Protein 4AIV (pdb70)

Sequence (113 aa):
DIQVWTTACAYDHLIPGRGVGVLLDDGSQVALFRLDDGSVHAVGNVDPFSGAAVMSRGIVGDRGGRAMVQSPILKQAFALDDGSCLDDPRVSVPVYPARVTPEGRIQVARVAV

Radius of gyration: 13.14 Å; Cα contacts (8 Å, |Δi|>4): 269; chains: 1; bounding box: 30×34×29 Å

CATH classification: 2.102.10.10

Solvent-accessible surface area: 6022 Å² total; per-residue (Å²): 154,96,94,38,66,25,81,31,37,39,51,116,142,13,117,56,32,69,23,62,42,20,125,4,84,81,39,29,83,0,0,0,0,48,21,138,122,25,34,12,45,0,0,4,14,59,3,53,82,71,51,39,56,34,0,14,188,5,129,38,25,102,95,88,71,86,28,14,0,56,2,49,148,82,76,38,0,0,0,1,86,71,0,31,3,44,70,22,125,211,33,64,4,75,68,36,44,31,104,58,29,137,151,23,51,0,25,0,0,56,78,21,175

Structure (mmCIF, N/CA/C/O backbone):
data_4AIV
#
_entry.id   4AIV
#
_cell.length_a   35.104
_cell.length_b   35.104
_cell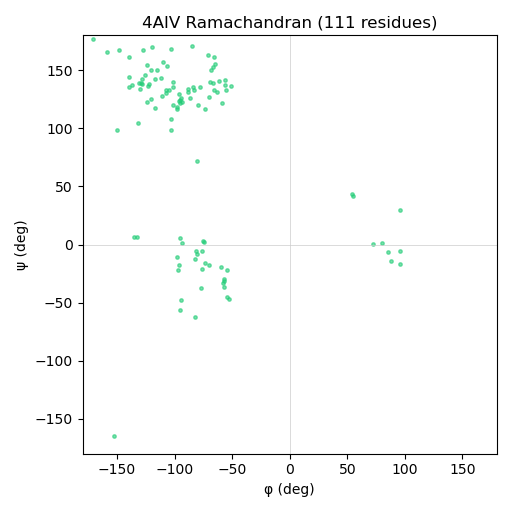.length_c   180.392
_cell.angle_alpha   90.00
_cell.angle_beta   90.00
_cell.angle_gamma   90.00
#
_symmetry.space_group_name_H-M   'P 41 21 2'
#
loop_
_entity.id
_entity.type
_entity.pdbx_description
1 polymer 'PROBABLE NITRITE REDUCTASE [NAD(P)H] SMALL SUBUNIT NIRD'
2 non-polymer GLYCEROL
3 water water
#
loop_
_atom_site.group_PDB
_atom_site.id
_atom_site.type_symbol
_atom_site.label_atom_id
_atom_site.label_alt_id
_atom_site.label_comp_id
_atom_site.label_asym_id
_atom_site.label_entity_id
_atom_site.label_seq_id
_atom_site.pdbx_PDB_ins_code
_atom_site.Cartn_x
_atom_site.Cartn_y
_atom_site.Cartn_z
_atom_site.occupancy
_atom_site.B_iso_or_equiv
_atom_site.auth_seq_id
_atom_site.auth_comp_id
_atom_site.auth_asym_id
_atom_site.auth_atom_id
_atom_site.pdbx_PDB_model_num
ATOM 1 N N . ASP A 1 6 ? 1.661 5.565 31.969 1.00 20.69 6 ASP A N 1
ATOM 2 C CA . ASP A 1 6 ? 3.082 5.889 31.811 1.00 34.05 6 ASP A CA 1
ATOM 3 C C . ASP A 1 6 ? 3.960 4.675 32.106 1.00 31.66 6 ASP A C 1
ATOM 4 O O . ASP A 1 6 ? 3.676 3.908 33.028 1.00 30.53 6 ASP A O 1
ATOM 9 N N . ILE A 1 7 ? 5.027 4.503 31.331 1.00 22.90 7 ILE A N 1
ATOM 10 C CA . ILE A 1 7 ? 6.109 3.609 31.735 1.00 21.31 7 ILE A CA 1
ATOM 11 C C . ILE A 1 7 ? 7.452 4.329 31.654 1.00 17.46 7 ILE A C 1
ATOM 12 O O . ILE A 1 7 ? 7.687 5.130 30.752 1.00 22.17 7 ILE A O 1
ATOM 17 N N . GLN A 1 8 ? 8.334 4.061 32.601 1.00 19.29 8 GLN A N 1
ATOM 18 C CA . GLN A 1 8 ? 9.657 4.661 32.534 1.00 16.63 8 GLN A CA 1
ATOM 19 C C . GLN A 1 8 ? 10.637 3.721 31.841 1.00 17.58 8 GLN A C 1
ATOM 20 O O . GLN A 1 8 ? 10.816 2.572 32.253 1.00 16.96 8 GLN A O 1
ATOM 26 N N . VAL A 1 9 ? 11.253 4.206 30.770 1.00 14.88 9 VAL A N 1
ATOM 27 C CA . VAL A 1 9 ? 12.245 3.413 30.061 1.00 14.56 9 VAL A CA 1
ATOM 28 C C . VAL A 1 9 ? 13.624 3.924 30.423 1.00 12.57 9 VAL A C 1
ATOM 29 O O . VAL A 1 9 ? 14.021 5.018 30.000 1.00 10.29 9 VAL A O 1
ATOM 33 N N . TRP A 1 10 ? 14.342 3.134 31.222 1.00 10.27 10 TRP A N 1
ATOM 34 C CA . TRP A 1 10 ? 15.603 3.576 31.812 1.00 11.50 10 TRP A CA 1
ATOM 35 C C . TRP A 1 10 ? 16.795 3.296 30.913 1.00 13.42 10 TRP A C 1
ATOM 36 O O . TRP A 1 10 ? 16.936 2.203 30.357 1.00 11.24 10 TRP A O 1
ATOM 47 N N . THR A 1 11 ? 17.645 4.309 30.781 1.00 9.40 11 THR A N 1
ATOM 48 C CA . THR A 1 11 ? 18.949 4.167 30.162 1.00 11.81 11 THR A CA 1
ATOM 49 C C . THR A 1 11 ? 20.002 4.338 31.248 1.00 11.37 11 THR A C 1
ATOM 50 O O . THR A 1 11 ? 19.988 5.323 31.990 1.00 10.93 11 THR A O 1
ATOM 54 N N . THR A 1 12 ? 20.917 3.380 31.347 1.00 12.00 12 THR A N 1
ATOM 55 C CA . THR A 1 12 ? 22.003 3.471 32.317 1.00 15.10 12 THR A CA 1
ATOM 56 C C . THR A 1 12 ? 23.086 4.399 31.783 1.00 16.76 12 THR A C 1
ATOM 57 O O . THR A 1 12 ? 23.646 4.150 30.715 1.00 14.34 12 THR A O 1
ATOM 61 N N . ALA A 1 13 ? 23.359 5.482 32.512 1.00 11.50 13 ALA A N 1
ATOM 62 C CA . ALA A 1 13 ? 24.355 6.462 32.083 1.00 12.15 13 ALA A CA 1
ATOM 63 C C . ALA A 1 13 ? 25.774 6.030 32.441 1.00 18.20 13 ALA A C 1
ATOM 64 O O . ALA A 1 13 ? 26.621 5.840 31.565 1.00 18.35 13 ALA A O 1
ATOM 66 N N . CYS A 1 14 ? 26.039 5.888 33.736 1.00 13.87 14 CYS A N 1
ATOM 67 C CA . CYS A 1 14 ? 27.395 5.599 34.197 1.00 13.25 14 CYS A CA 1
ATOM 68 C C . CYS A 1 14 ? 27.405 5.264 35.667 1.00 14.31 14 CYS A C 1
ATOM 69 O O . CYS A 1 14 ? 26.365 5.327 36.326 1.00 10.70 14 CYS A O 1
ATOM 72 N N . ALA A 1 15 ? 28.591 4.919 36.171 1.00 14.89 15 ALA A N 1
ATOM 73 C CA . ALA A 1 15 ? 28.802 4.754 37.605 1.00 15.42 15 ALA A CA 1
ATOM 74 C C . ALA A 1 15 ? 28.721 6.123 38.272 1.00 11.14 15 ALA A C 1
ATOM 75 O O . ALA A 1 15 ? 29.208 7.120 37.730 1.00 12.42 15 ALA A O 1
ATOM 77 N N . TYR A 1 16 ? 28.087 6.165 39.442 1.00 12.78 16 TYR A N 1
ATOM 78 C CA . TYR A 1 16 ? 27.920 7.405 40.188 1.00 11.59 16 TYR A CA 1
ATOM 79 C C . TYR A 1 16 ? 29.248 8.102 40.438 1.00 14.05 16 TYR A C 1
ATOM 80 O O . TYR A 1 16 ? 29.368 9.317 40.250 1.00 10.45 16 TYR A O 1
ATOM 89 N N . ASP A 1 17 ? 30.248 7.330 40.854 1.00 12.79 17 ASP A N 1
ATOM 90 C CA . ASP A 1 17 ? 31.551 7.899 41.195 1.00 14.00 17 ASP A CA 1
ATOM 91 C C . ASP A 1 17 ? 32.392 8.304 39.975 1.00 16.56 17 ASP A C 1
ATOM 92 O O . ASP A 1 17 ? 33.539 8.732 40.118 1.00 20.83 17 ASP A O 1
ATOM 97 N N . HIS A 1 18 ? 31.832 8.160 38.778 1.00 12.62 18 HIS A N 1
ATOM 98 C CA . HIS A 1 18 ? 32.540 8.582 37.568 1.00 16.76 18 HIS A CA 1
ATOM 99 C C . HIS A 1 18 ? 32.082 9.967 37.108 1.00 16.54 18 HIS A C 1
ATOM 100 O O . HIS A 1 18 ? 32.704 10.585 36.250 1.00 17.51 18 HIS A O 1
ATOM 107 N N . LEU A 1 19 ? 30.999 10.458 37.704 1.00 16.94 19 LEU A N 1
ATOM 108 C CA . LEU A 1 19 ? 30.485 11.792 37.393 1.00 15.68 19 LEU A CA 1
ATOM 109 C C . LEU A 1 19 ? 30.962 12.805 38.430 1.00 17.87 19 LEU A C 1
ATOM 110 O O . LEU A 1 19 ? 30.651 12.677 39.618 1.00 18.40 19 LEU A O 1
ATOM 115 N N . ILE A 1 20 ? 31.715 13.805 37.980 1.00 14.79 20 ILE A N 1
ATOM 116 C CA . ILE A 1 20 ? 32.220 14.866 38.851 1.00 14.27 20 ILE A CA 1
ATOM 117 C C . ILE A 1 20 ? 31.140 15.917 39.014 1.00 15.84 20 ILE A C 1
ATOM 118 O O . ILE A 1 20 ? 30.544 16.331 38.017 1.00 11.41 20 ILE A O 1
ATOM 123 N N . PRO A 1 21 ? 30.880 16.356 40.265 1.00 14.02 21 PRO A N 1
ATOM 124 C CA . PRO A 1 21 ? 29.826 17.346 40.522 1.00 12.22 21 PRO A CA 1
ATOM 125 C C . PRO A 1 21 ? 30.019 18.615 39.695 1.00 12.52 21 PRO A C 1
ATOM 126 O O . PRO A 1 21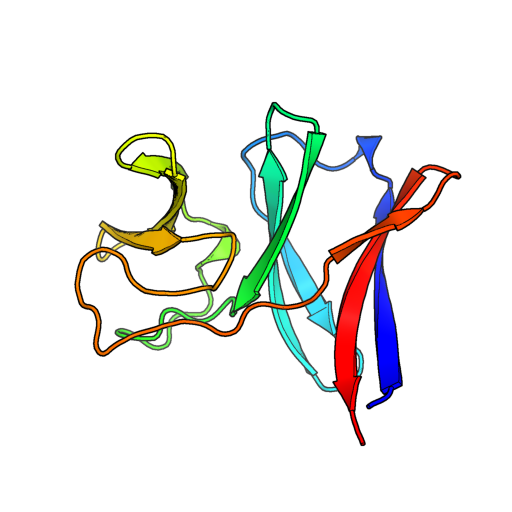 ? 31.126 19.140 39.627 1.00 11.77 21 PRO A O 1
ATOM 130 N N . GLY A 1 22 ? 28.955 19.088 39.059 1.00 11.17 22 GLY A N 1
ATOM 131 C CA . GLY A 1 22 ? 29.021 20.312 38.283 1.00 12.54 22 GLY A CA 1
ATOM 132 C C . GLY A 1 22 ? 29.440 20.131 36.832 1.00 13.12 22 GLY A C 1
ATOM 133 O O . GLY A 1 22 ? 29.289 21.052 36.032 1.00 15.00 22 GLY A O 1
ATOM 134 N N . ARG A 1 23 ? 29.981 18.964 36.486 1.00 13.14 23 ARG A N 1
ATOM 135 C CA . ARG A 1 23 ? 30.477 18.744 35.125 1.00 15.58 23 ARG A CA 1
ATOM 136 C C . ARG A 1 23 ? 29.497 17.902 34.322 1.00 12.99 23 ARG A C 1
ATOM 137 O O . ARG A 1 23 ? 29.490 16.665 34.417 1.00 11.31 23 ARG A O 1
ATOM 140 N N . GLY A 1 24 ? 28.682 18.581 33.523 1.00 10.79 24 GLY A N 1
ATOM 141 C CA . GLY A 1 24 ? 27.631 17.916 32.781 1.00 11.54 24 GLY A CA 1
ATOM 142 C C . GLY A 1 24 ? 28.186 16.957 31.747 1.00 12.31 24 GLY A C 1
ATOM 143 O O . GLY A 1 24 ? 29.321 17.106 31.289 1.00 10.29 24 GLY A O 1
ATOM 144 N N . VAL A 1 25 ? 27.379 15.966 31.388 1.00 9.74 25 VAL A N 1
ATOM 145 C CA . VAL A 1 25 ? 27.744 15.002 30.359 1.00 11.99 25 VAL A CA 1
ATOM 146 C C . VAL A 1 25 ? 26.517 14.705 29.495 1.00 12.31 25 VAL A C 1
ATOM 147 O O . VAL A 1 25 ? 25.386 14.678 29.996 1.00 9.32 25 VAL A O 1
ATOM 151 N N . GLY A 1 26 ? 26.732 14.507 28.195 1.00 8.86 26 GLY A N 1
ATOM 152 C CA . GLY A 1 26 ? 25.643 14.192 27.286 1.00 11.87 26 GLY A CA 1
ATOM 153 C C . GLY A 1 26 ? 25.339 12.703 27.309 1.00 14.08 26 GLY A C 1
ATOM 154 O O . GLY A 1 26 ? 26.253 11.879 27.280 1.00 18.00 26 GLY A O 1
ATOM 155 N N . VAL A 1 27 ? 24.058 12.352 27.368 1.00 11.85 27 VAL A N 1
ATOM 156 C CA . VAL A 1 27 ? 23.648 10.953 27.418 1.00 11.85 27 VAL A CA 1
ATOM 157 C C . VAL A 1 27 ? 22.607 10.701 26.326 1.00 12.25 27 VAL A C 1
ATOM 158 O O . VAL A 1 27 ? 21.712 11.518 26.110 1.00 11.10 27 VAL A O 1
ATOM 162 N N . LEU A 1 28 ? 22.725 9.566 25.647 1.00 11.96 28 LEU A N 1
ATOM 163 C CA . LEU A 1 28 ? 21.792 9.194 24.589 1.00 12.05 28 LEU A CA 1
ATOM 164 C C . LEU A 1 28 ? 20.791 8.166 25.118 1.00 11.27 28 LEU A C 1
ATOM 165 O O . LEU A 1 28 ? 21.179 7.082 25.551 1.00 13.41 28 LEU A O 1
ATOM 170 N N . LEU A 1 29 ? 19.502 8.489 25.083 1.00 10.67 29 LEU A N 1
ATOM 171 C CA . LEU A 1 29 ? 18.499 7.551 25.579 1.00 11.47 29 LEU A CA 1
ATOM 172 C C . LEU A 1 29 ? 18.116 6.543 24.495 1.00 14.62 29 LEU A C 1
ATOM 173 O O . LEU A 1 29 ? 18.502 6.685 23.331 1.00 10.91 29 LEU A O 1
ATOM 178 N N . ASP A 1 30 ? 17.353 5.530 24.889 1.00 13.27 30 ASP A N 1
ATOM 179 C CA . ASP A 1 30 ? 17.029 4.410 24.009 1.00 16.01 30 ASP A CA 1
ATOM 180 C C . ASP A 1 30 ? 16.336 4.846 22.710 1.00 17.64 30 ASP A C 1
ATOM 181 O O . ASP A 1 30 ? 16.523 4.220 21.662 1.00 14.39 30 ASP A O 1
ATOM 186 N N . ASP A 1 31 ? 15.559 5.929 22.767 1.00 12.66 31 ASP A N 1
ATOM 187 C CA . ASP A 1 31 ? 14.820 6.387 21.587 1.00 15.93 31 ASP A CA 1
ATOM 188 C C . ASP A 1 31 ? 15.561 7.478 20.812 1.00 13.39 31 ASP A C 1
ATOM 189 O O . ASP A 1 31 ? 15.025 8.049 19.866 1.00 13.13 31 ASP A O 1
ATOM 194 N N . GLY A 1 32 ? 16.790 7.777 21.222 1.00 13.96 32 GLY A N 1
ATOM 195 C CA . GLY A 1 32 ? 17.579 8.786 20.540 1.00 13.08 32 GLY A CA 1
ATOM 196 C C . GLY A 1 32 ? 17.524 10.179 21.145 1.00 16.15 32 GLY A C 1
ATOM 197 O O . GLY A 1 32 ? 18.243 11.072 20.682 1.00 11.78 32 GLY A O 1
ATOM 198 N N . SER A 1 33 ? 16.683 10.380 22.164 1.00 12.53 33 SER A N 1
ATOM 199 C CA . SER A 1 33 ? 16.667 11.657 22.887 1.00 13.22 33 SER A CA 1
ATOM 200 C C . SER A 1 33 ? 18.066 11.954 23.426 1.00 10.51 33 SER A C 1
ATOM 201 O O . SER A 1 33 ? 18.776 11.043 23.864 1.00 12.28 33 SER A O 1
ATOM 204 N N . GLN A 1 34 ? 18.454 13.224 23.382 1.00 11.41 34 GLN A N 1
ATOM 205 C CA . GLN A 1 34 ? 19.758 13.648 23.869 1.00 14.02 34 GLN A CA 1
ATOM 206 C C . GLN A 1 34 ? 19.538 14.397 25.153 1.00 9.87 34 GLN A C 1
ATOM 207 O O . GLN A 1 34 ? 18.683 15.285 25.227 1.00 12.88 34 GLN A O 1
ATOM 213 N N . VAL A 1 35 ? 20.339 14.058 26.153 1.00 10.67 35 VAL A N 1
ATOM 214 C CA . VAL A 1 35 ? 20.121 14.525 27.509 1.00 9.71 35 VAL A CA 1
ATOM 215 C C . VAL A 1 35 ? 21.396 15.142 28.094 1.00 11.29 35 VAL A C 1
ATOM 216 O O . VAL A 1 35 ? 22.492 14.639 27.852 1.00 10.65 35 VAL A O 1
ATOM 220 N N . ALA A 1 36 ? 21.257 16.250 28.823 1.00 7.18 36 ALA A N 1
ATOM 221 C CA . ALA A 1 36 ? 22.374 16.792 29.594 1.00 8.37 36 ALA A CA 1
ATOM 222 C C . ALA A 1 36 ? 22.221 16.321 31.043 1.00 9.46 36 ALA A C 1
ATOM 223 O O . ALA A 1 36 ? 21.232 16.661 31.713 1.00 7.63 36 ALA A O 1
ATOM 225 N N . LEU A 1 37 ? 23.187 15.536 31.512 1.00 6.86 37 LEU A N 1
ATOM 226 C CA . LEU A 1 37 ? 23.144 14.956 32.854 1.00 8.62 37 LEU A CA 1
ATOM 227 C C . LEU A 1 37 ? 24.156 15.626 33.781 1.00 9.49 37 LEU A C 1
ATOM 228 O O . LEU A 1 37 ? 25.329 15.762 33.429 1.00 10.26 37 LEU A O 1
ATOM 233 N N . PHE A 1 38 ? 23.700 16.032 34.965 1.00 7.80 38 PHE A N 1
ATOM 234 C CA . PHE A 1 38 ? 24.552 16.692 35.952 1.00 8.90 38 PHE A CA 1
ATOM 235 C C . PHE A 1 38 ? 24.398 16.040 37.335 1.00 13.56 38 PHE A C 1
ATOM 236 O O . PHE A 1 38 ? 23.285 15.734 37.763 1.00 10.90 38 PHE A O 1
ATOM 244 N N . ARG A 1 39 ? 25.510 15.863 38.040 1.00 11.39 39 ARG A N 1
ATOM 245 C CA . ARG A 1 39 ? 25.480 15.566 39.473 1.00 11.30 39 ARG A CA 1
ATOM 246 C C . ARG A 1 39 ? 25.791 16.856 40.254 1.00 12.93 39 ARG A C 1
ATOM 247 O O . ARG A 1 39 ? 26.698 17.610 39.889 1.00 9.93 39 ARG A O 1
ATOM 255 N N . LEU A 1 40 ? 25.031 17.124 41.314 1.00 11.25 40 LEU A N 1
ATOM 256 C CA . LEU A 1 40 ? 25.254 18.326 42.121 1.00 10.60 40 LEU A CA 1
ATOM 257 C C . LEU A 1 40 ? 25.972 17.998 43.429 1.00 11.59 40 LEU A C 1
ATOM 258 O O . LEU A 1 40 ? 26.089 16.830 43.806 1.00 8.40 40 LEU A O 1
ATOM 263 N N . ASP A 1 41 ? 26.436 19.036 44.123 1.00 9.01 41 ASP A N 1
ATOM 264 C CA . ASP A 1 41 ? 27.105 18.868 45.414 1.00 9.25 41 ASP A CA 1
ATOM 265 C C . ASP A 1 41 ? 26.263 18.159 46.459 1.00 10.57 41 ASP A C 1
ATOM 266 O O . ASP A 1 41 ? 26.806 17.425 47.289 1.00 10.23 41 ASP A O 1
ATOM 271 N N . ASP A 1 42 ? 24.947 18.366 46.425 1.00 7.78 42 ASP A N 1
ATOM 272 C CA . ASP A 1 42 ? 24.058 17.680 47.372 1.00 10.19 42 ASP A CA 1
ATOM 273 C C . ASP A 1 42 ? 23.863 16.191 47.033 1.00 11.88 42 ASP A C 1
ATOM 274 O O . ASP A 1 42 ? 23.107 15.480 47.706 1.00 7.27 42 ASP A O 1
ATOM 279 N N . GLY A 1 43 ? 24.546 15.731 45.988 1.00 7.76 43 GLY A N 1
ATOM 280 C CA . GLY A 1 43 ? 24.505 14.331 45.596 1.00 8.49 43 GLY A CA 1
ATOM 281 C C . GLY A 1 43 ? 23.493 13.990 44.507 1.00 9.19 43 GLY A C 1
ATOM 282 O O . GLY A 1 43 ? 23.574 12.926 43.882 1.00 11.71 43 GLY A O 1
ATOM 283 N N . SER A 1 44 ? 22.538 14.882 44.276 1.00 6.80 44 SER A N 1
ATOM 284 C CA . SER A 1 44 ? 21.471 14.621 43.309 1.00 9.28 44 SER A CA 1
ATOM 285 C C . SER A 1 44 ? 21.987 14.585 41.870 1.00 9.02 44 SER A C 1
ATOM 286 O O . SER A 1 44 ? 22.983 15.240 41.534 1.00 8.88 44 SER A O 1
ATOM 289 N N . VAL A 1 45 ? 21.311 13.800 41.035 1.00 8.40 45 VAL A N 1
ATOM 290 C CA . VAL A 1 45 ? 21.551 13.832 39.598 1.00 10.00 45 VAL A CA 1
ATOM 291 C C . VAL A 1 45 ? 20.320 14.402 38.916 1.00 10.48 45 VAL A C 1
ATOM 292 O O . VAL A 1 45 ? 19.193 14.168 39.357 1.00 8.23 45 VAL A O 1
ATOM 296 N N . HIS A 1 46 ? 20.538 15.180 37.858 1.00 7.14 46 HIS A N 1
ATOM 297 C CA . HIS A 1 46 ? 19.441 15.806 37.129 1.00 7.89 46 HIS A CA 1
ATOM 298 C C . HIS A 1 46 ? 19.687 15.687 35.632 1.00 7.27 46 HIS A C 1
ATOM 299 O O . HIS A 1 46 ? 20.816 15.878 35.161 1.00 7.16 46 HIS A O 1
ATOM 306 N N . ALA A 1 47 ? 18.636 15.368 34.888 1.00 7.63 47 ALA A N 1
ATOM 307 C CA . ALA A 1 47 ? 18.751 15.215 33.436 1.00 8.55 47 ALA A CA 1
ATOM 308 C C . ALA A 1 47 ? 17.770 16.133 32.726 1.00 8.30 47 ALA A C 1
ATOM 309 O O . ALA A 1 47 ? 16.547 16.067 32.965 1.00 7.25 47 ALA A O 1
ATOM 311 N N . VAL A 1 48 ? 18.304 17.003 31.866 1.00 7.80 48 VAL A N 1
ATOM 312 C CA . VAL A 1 48 ? 17.474 17.900 31.072 1.00 8.29 48 VAL A CA 1
ATOM 313 C C . VAL A 1 48 ? 17.839 17.772 29.587 1.00 8.93 48 VAL A C 1
ATOM 314 O O . VAL A 1 48 ? 18.855 17.160 29.238 1.00 8.49 48 VAL A O 1
ATOM 318 N N . GLY A 1 49 ? 17.002 18.324 28.718 1.00 8.01 49 GLY A N 1
ATOM 319 C CA . GLY A 1 49 ? 17.297 18.325 27.291 1.00 10.80 49 GLY A CA 1
ATOM 320 C C . GLY A 1 49 ? 18.692 18.862 26.995 1.00 9.42 49 GLY A C 1
ATOM 321 O O . GLY A 1 49 ? 19.115 19.858 27.575 1.00 8.73 49 GLY A O 1
ATOM 322 N N . ASN A 1 50 ? 19.416 18.196 26.103 1.00 6.35 50 ASN A N 1
ATOM 323 C CA . ASN A 1 50 ? 20.772 18.625 25.754 1.00 9.68 50 ASN A CA 1
ATOM 324 C C . ASN A 1 50 ? 20.793 19.750 24.712 1.00 11.17 50 ASN A C 1
ATOM 325 O O . ASN A 1 50 ? 21.834 20.385 24.471 1.00 9.67 50 ASN A O 1
ATOM 330 N N . VAL A 1 51 ? 19.645 19.999 24.091 1.00 8.94 51 VAL A N 1
ATOM 331 C CA . VAL A 1 51 ? 19.573 21.004 23.038 1.00 11.33 51 VAL A CA 1
ATOM 332 C C . VAL A 1 51 ? 19.100 22.360 23.571 1.00 12.32 51 VAL A C 1
ATOM 333 O O . VAL A 1 51 ? 18.016 22.471 24.153 1.00 9.87 51 VAL A O 1
ATOM 337 N N . ASP A 1 52 ? 19.931 23.383 23.379 1.00 9.21 52 ASP A N 1
ATOM 338 C CA . ASP A 1 52 ? 19.561 24.758 23.713 1.00 11.65 52 ASP A CA 1
ATOM 339 C C . ASP A 1 52 ? 18.321 25.106 22.913 1.00 12.28 52 ASP A C 1
ATOM 340 O O . ASP A 1 52 ? 18.339 25.034 21.686 1.00 15.18 52 ASP A O 1
ATOM 345 N N . PRO A 1 53 ? 17.236 25.483 23.604 1.00 16.59 53 PRO A N 1
ATOM 346 C CA . PRO A 1 53 ? 15.957 25.709 22.921 1.00 18.63 53 PRO A CA 1
ATOM 347 C C . PRO A 1 53 ? 15.903 27.033 22.167 1.00 19.55 53 PRO A C 1
ATOM 348 O O . PRO A 1 53 ? 14.918 27.289 21.476 1.00 23.54 53 PRO A O 1
ATOM 352 N N . PHE A 1 54 ? 16.934 27.862 22.297 1.00 16.48 54 PHE A N 1
ATOM 353 C CA . PHE A 1 54 ? 16.989 29.100 21.528 1.00 21.99 54 PHE A CA 1
ATOM 354 C C . PHE A 1 54 ? 17.790 28.887 20.238 1.00 24.41 54 PHE A C 1
ATOM 355 O O . PHE A 1 54 ? 17.336 29.253 19.150 1.00 29.54 54 PHE A O 1
ATOM 363 N N . SER A 1 55 ? 18.964 28.266 20.360 1.00 20.93 55 SER A N 1
ATOM 364 C CA . SER A 1 55 ? 19.884 28.115 19.226 1.00 18.70 55 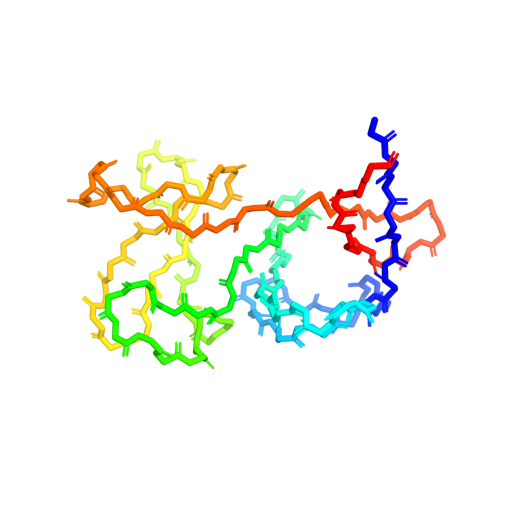SER A CA 1
ATOM 365 C C . SER A 1 55 ? 19.783 26.766 18.519 1.00 18.81 55 SER A C 1
ATOM 366 O O . SER A 1 55 ? 20.188 26.632 17.365 1.00 15.42 55 SER A O 1
ATOM 369 N N . GLY A 1 56 ? 19.266 25.759 19.217 1.00 16.39 56 GLY A N 1
ATOM 370 C CA . GLY A 1 56 ? 19.240 24.408 18.684 1.00 12.16 56 GLY A CA 1
ATOM 371 C C . GLY A 1 56 ? 20.571 23.676 18.829 1.00 17.92 56 GLY A C 1
ATOM 372 O O . GLY A 1 56 ? 20.698 22.518 18.405 1.00 17.94 56 GLY A O 1
ATOM 373 N N . ALA A 1 57 ? 21.555 24.338 19.441 1.00 14.62 57 ALA A N 1
ATOM 374 C CA . ALA A 1 57 ? 22.880 23.746 19.677 1.00 17.72 57 ALA A CA 1
ATOM 375 C C . ALA A 1 57 ? 22.843 22.642 20.741 1.00 12.83 57 ALA A C 1
ATOM 376 O O . ALA A 1 57 ? 22.344 22.858 21.851 1.00 12.60 57 ALA A O 1
ATOM 378 N N . ALA A 1 58 ? 23.368 21.463 20.413 1.00 8.95 58 ALA A N 1
ATOM 379 C CA . ALA A 1 58 ? 23.387 20.354 21.377 1.00 14.51 58 ALA A CA 1
ATOM 380 C C . ALA A 1 58 ? 24.550 20.531 22.340 1.00 13.25 58 ALA A C 1
ATOM 381 O O . ALA A 1 58 ? 25.537 19.793 22.267 1.00 11.59 58 ALA A O 1
ATOM 383 N N . VAL A 1 59 ? 24.434 21.511 23.237 1.00 11.56 59 VAL A N 1
ATOM 384 C CA . VAL A 1 59 ? 25.550 21.902 24.100 1.00 11.39 59 VAL A CA 1
ATOM 385 C C . VAL A 1 59 ? 25.193 22.129 25.573 1.00 10.18 59 VAL A C 1
ATOM 386 O O . VAL A 1 59 ? 26.047 22.583 26.343 1.00 9.82 59 VAL A O 1
ATOM 390 N N . MET A 1 60 ? 23.958 21.839 25.978 1.00 8.43 60 MET A N 1
ATOM 391 C CA . MET A 1 60 ? 23.555 22.127 27.362 1.00 10.93 60 MET A CA 1
ATOM 392 C C . MET A 1 60 ? 24.457 21.447 28.401 1.00 7.27 60 MET A C 1
ATOM 393 O O . MET A 1 60 ? 24.750 22.031 29.451 1.00 11.40 60 MET A O 1
ATOM 398 N N . SER A 1 61 ? 24.903 20.231 28.099 1.00 6.62 61 SER A N 1
ATOM 399 C CA . SER A 1 61 ? 25.756 19.466 29.016 1.00 10.48 61 SER A CA 1
ATOM 400 C C . SER A 1 61 ? 27.064 20.197 29.330 1.00 12.19 61 SER A C 1
ATOM 401 O O . SER A 1 61 ? 27.742 19.904 30.322 1.00 12.16 61 SER A O 1
ATOM 404 N N . ARG A 1 62 ? 27.412 21.154 28.476 1.00 9.26 62 ARG A N 1
ATOM 405 C CA . ARG A 1 62 ? 28.635 21.923 28.647 1.00 11.88 62 ARG A CA 1
ATOM 406 C C . ARG A 1 62 ? 28.359 23.219 29.412 1.00 12.49 62 ARG A C 1
ATOM 407 O O . ARG A 1 62 ? 29.264 24.014 29.654 1.00 15.25 62 ARG A O 1
ATOM 415 N N . GLY A 1 63 ? 27.104 23.408 29.808 1.00 11.09 63 GLY A N 1
ATOM 416 C CA . GLY A 1 63 ? 26.704 24.601 30.533 1.00 11.84 63 GLY A CA 1
ATOM 417 C C . GLY A 1 63 ? 27.232 24.636 31.958 1.00 12.65 63 GLY A C 1
ATOM 418 O O . GLY A 1 63 ? 27.647 23.609 32.516 1.00 14.46 63 GLY A O 1
ATOM 419 N N . ILE A 1 64 ? 27.215 25.823 32.556 1.00 13.22 64 ILE A N 1
ATOM 420 C CA . ILE A 1 64 ? 27.747 25.995 33.909 1.00 13.17 64 ILE A CA 1
ATOM 421 C C . ILE A 1 64 ? 26.637 25.919 34.954 1.00 12.69 64 ILE A C 1
ATOM 422 O O . ILE A 1 64 ? 25.650 26.655 34.901 1.00 15.14 64 ILE A O 1
ATOM 427 N N . VAL A 1 65 ? 26.802 25.002 35.898 1.00 11.79 65 VAL A N 1
ATOM 428 C CA . VAL A 1 65 ? 25.805 24.7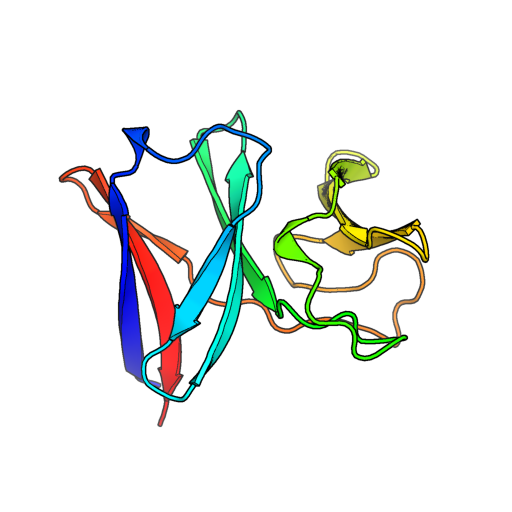83 36.930 1.00 13.28 65 VAL A CA 1
ATOM 429 C C . VAL A 1 65 ? 25.910 25.862 37.999 1.00 14.23 65 VAL A C 1
ATOM 430 O O . VAL A 1 65 ? 27.005 26.207 38.431 1.00 15.80 65 VAL A O 1
ATOM 434 N N . GLY A 1 66 ? 24.771 26.404 38.413 1.00 15.80 66 GLY A N 1
ATOM 435 C CA . GLY A 1 66 ? 24.760 27.426 39.443 1.00 20.25 66 GLY A CA 1
ATOM 436 C C . GLY A 1 66 ? 23.466 27.463 40.230 1.00 20.46 66 GLY A C 1
ATOM 437 O O . GLY A 1 66 ? 22.659 26.526 40.182 1.00 19.83 66 GLY A O 1
ATOM 438 N N . ASP A 1 67 ? 23.275 28.554 40.962 1.00 18.68 67 ASP A N 1
ATOM 439 C CA . ASP A 1 67 ? 22.060 28.773 41.734 1.00 21.75 67 ASP A CA 1
ATOM 440 C C . ASP A 1 67 ? 21.413 30.112 41.396 1.00 23.14 67 ASP A C 1
ATOM 441 O O . ASP A 1 67 ? 22.091 31.100 41.092 1.00 20.62 67 ASP A O 1
ATOM 446 N N . ARG A 1 68 ? 20.090 30.125 41.439 1.00 23.39 68 ARG A N 1
ATOM 447 C CA . ARG A 1 68 ? 19.319 31.343 41.241 1.00 21.93 68 ARG A CA 1
ATOM 448 C C . ARG A 1 68 ? 18.320 31.381 42.380 1.00 26.16 68 ARG A C 1
ATOM 449 O O . ARG A 1 68 ? 17.353 30.619 42.390 1.00 21.07 68 ARG A O 1
ATOM 457 N N . GLY A 1 69 ? 18.578 32.244 43.359 1.00 28.95 69 GLY A N 1
ATOM 458 C CA . GLY A 1 69 ? 17.737 32.318 44.538 1.00 33.37 69 GLY A CA 1
ATOM 459 C C . GLY A 1 69 ? 17.610 30.963 45.212 1.00 30.22 69 GLY A C 1
ATOM 460 O O . GLY A 1 69 ? 16.519 30.567 45.640 1.00 33.56 69 GLY A O 1
ATOM 461 N N . GLY A 1 70 ? 18.729 30.244 45.283 1.00 29.21 70 GLY A N 1
AT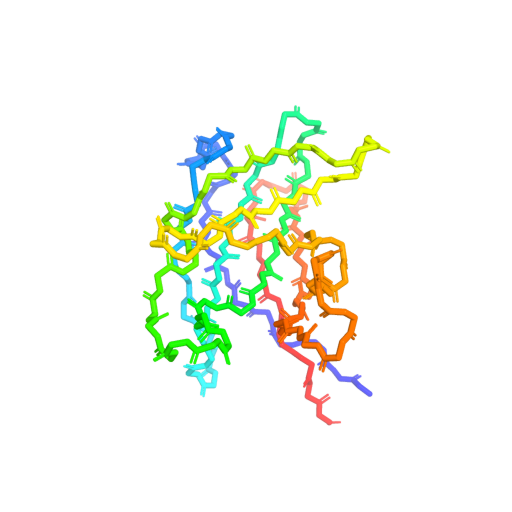OM 462 C CA . GLY A 1 70 ? 18.764 28.932 45.908 1.00 29.21 70 GLY A CA 1
ATOM 463 C C . GLY A 1 70 ? 18.360 27.794 44.987 1.00 28.00 70 GLY A C 1
ATOM 464 O O . GLY A 1 70 ? 18.458 26.621 45.352 1.00 33.22 70 GLY A O 1
ATOM 465 N N . ARG A 1 71 ? 17.911 28.135 43.784 1.00 24.51 71 ARG A N 1
ATOM 466 C CA . ARG A 1 71 ? 17.392 27.135 42.856 1.00 21.50 71 ARG A CA 1
ATOM 467 C C . ARG A 1 71 ? 18.467 26.662 41.877 1.00 20.43 71 ARG A C 1
ATOM 468 O O . ARG A 1 71 ? 19.078 27.473 41.181 1.00 16.54 71 ARG A O 1
ATOM 476 N N . ALA A 1 72 ? 18.695 25.348 41.836 1.00 13.06 72 ALA A N 1
ATOM 477 C CA . ALA A 1 72 ? 19.755 24.775 41.011 1.00 16.27 72 ALA A CA 1
ATOM 478 C C . ALA A 1 72 ? 19.465 24.990 39.525 1.00 10.77 72 ALA A C 1
ATOM 479 O O . ALA A 1 72 ? 18.349 24.767 39.047 1.00 12.94 72 ALA A O 1
ATOM 481 N N . MET A 1 73 ? 20.464 25.439 38.788 1.00 13.22 73 MET A N 1
ATOM 482 C CA . MET A 1 73 ? 20.238 25.686 37.377 1.00 11.86 73 MET A CA 1
ATOM 483 C C . MET A 1 73 ? 21.486 25.443 36.565 1.00 10.07 73 MET A C 1
ATOM 484 O O . MET A 1 73 ? 22.575 25.281 37.111 1.00 11.35 73 MET A O 1
ATOM 489 N N . VAL A 1 74 ? 21.312 25.398 35.250 1.00 9.23 74 VAL A N 1
ATOM 490 C CA . VAL A 1 74 ? 22.443 25.381 34.336 1.00 10.62 74 VAL A CA 1
ATOM 491 C C . VAL A 1 74 ? 22.305 26.569 33.376 1.00 12.03 74 VAL A C 1
ATOM 492 O O . VAL A 1 74 ? 21.207 26.868 32.889 1.00 11.30 74 VAL A O 1
ATOM 496 N N . GLN A 1 75 ? 23.409 27.263 33.128 1.00 10.99 75 GLN A N 1
ATOM 497 C CA . GLN A 1 75 ? 23.408 28.327 32.136 1.00 15.97 75 GLN A CA 1
ATOM 498 C C . GLN A 1 75 ? 23.915 27.808 30.807 1.00 17.43 75 GLN A C 1
ATOM 499 O O . GLN A 1 75 ? 24.957 27.162 30.747 1.00 15.58 75 GLN A O 1
ATOM 505 N N . SER A 1 76 ? 23.163 28.072 29.744 1.00 14.91 76 SER A N 1
ATOM 506 C CA . SER A 1 76 ? 23.577 27.658 28.409 1.00 15.65 76 SER A CA 1
ATOM 507 C C . SER A 1 76 ? 24.910 28.332 28.054 1.00 16.21 76 SER A C 1
ATOM 508 O O . SER A 1 76 ? 25.128 29.499 28.388 1.00 15.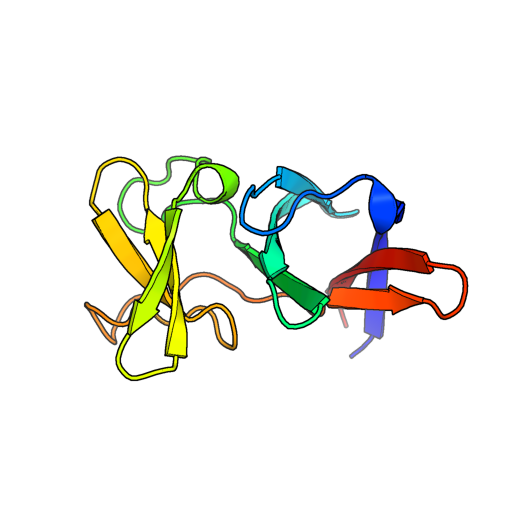69 76 SER A O 1
ATOM 511 N N . PRO A 1 77 ? 25.811 27.590 27.390 1.00 15.41 77 PRO A N 1
ATOM 512 C CA . PRO A 1 77 ? 27.203 27.985 27.109 1.00 19.88 77 PRO A CA 1
ATOM 513 C C . PRO A 1 77 ? 27.433 29.348 26.425 1.00 27.96 77 PRO A C 1
ATOM 514 O O . PRO A 1 77 ? 28.308 30.096 26.873 1.00 38.18 77 PRO A O 1
ATOM 518 N N . ILE A 1 78 ? 26.698 29.664 25.363 1.00 21.36 78 ILE A N 1
ATOM 519 C CA . ILE A 1 78 ? 26.946 30.920 24.635 1.00 27.88 78 ILE A CA 1
ATOM 520 C C . ILE A 1 78 ? 26.001 32.008 25.125 1.00 23.85 78 ILE A C 1
ATOM 521 O O . ILE A 1 78 ? 26.417 33.074 25.596 1.00 24.32 78 ILE A O 1
ATOM 526 N N . LEU A 1 79 ? 24.716 31.692 25.027 1.00 22.08 79 LEU A N 1
ATOM 527 C CA . LEU A 1 79 ? 23.629 32.619 25.306 1.00 20.26 79 LEU A CA 1
ATOM 528 C C . LEU A 1 79 ? 23.485 32.962 26.788 1.00 20.26 79 LEU A C 1
ATOM 529 O O . LEU A 1 79 ? 22.852 33.958 27.128 1.00 18.74 79 LEU A O 1
ATOM 534 N N . LYS A 1 80 ? 24.080 32.137 27.654 1.00 18.44 80 LYS A N 1
ATOM 535 C CA . LYS A 1 80 ? 24.087 32.352 29.104 1.00 20.36 80 LYS A CA 1
ATOM 536 C C . LYS A 1 80 ? 22.695 32.547 29.715 1.00 21.85 80 LYS A C 1
ATOM 537 O O . LYS A 1 80 ? 22.498 33.429 30.549 1.00 24.94 80 LYS A O 1
ATOM 540 N N . GLN A 1 81 ? 21.735 31.733 29.293 1.00 14.30 81 GLN A N 1
ATOM 541 C CA . GLN A 1 81 ? 20.400 31.768 29.888 1.00 15.66 81 GLN A CA 1
ATOM 542 C C . GLN A 1 81 ? 20.239 30.616 30.881 1.00 13.74 81 GLN A C 1
ATOM 543 O O . GLN A 1 81 ? 20.716 29.504 30.630 1.00 11.99 81 GLN A O 1
ATOM 549 N N . ALA A 1 82 ? 19.586 30.892 32.010 1.00 13.47 82 ALA A N 1
ATOM 550 C CA . ALA A 1 82 ? 19.461 29.920 33.100 1.00 14.69 82 ALA A CA 1
ATOM 551 C C . ALA A 1 82 ? 18.242 29.012 32.951 1.00 14.05 82 ALA A C 1
ATOM 552 O O . ALA A 1 82 ? 17.122 29.488 32.704 1.00 13.00 82 ALA A O 1
ATOM 554 N N . PHE A 1 83 ? 18.470 27.707 33.100 1.00 9.17 83 PHE A N 1
ATOM 555 C CA . PHE A 1 83 ? 17.405 26.708 33.093 1.00 14.87 83 PHE A CA 1
ATOM 556 C C . PHE A 1 83 ? 17.399 25.942 34.420 1.00 13.86 83 PHE A C 1
ATOM 557 O O . PHE A 1 83 ? 18.417 25.377 34.821 1.00 8.82 83 PHE A O 1
ATOM 565 N N . ALA A 1 84 ? 16.248 25.928 35.089 1.00 11.30 84 ALA A N 1
ATOM 566 C CA . ALA A 1 84 ? 16.083 25.189 36.343 1.00 12.40 84 ALA A CA 1
ATOM 567 C C . ALA A 1 84 ? 16.262 23.685 36.119 1.00 12.57 84 ALA A C 1
ATOM 568 O O . ALA A 1 84 ? 15.664 23.113 35.203 1.00 10.97 84 ALA A O 1
ATOM 570 N N . LEU A 1 85 ? 17.081 23.035 36.949 1.00 10.29 85 LEU A N 1
ATOM 571 C CA . LEU A 1 85 ? 17.354 21.606 36.744 1.00 9.95 85 LEU A CA 1
ATOM 572 C C . LEU A 1 85 ? 16.180 20.733 37.196 1.00 13.88 85 LEU A C 1
ATOM 573 O O . LEU A 1 85 ? 16.033 19.586 36.749 1.00 13.20 85 LEU A O 1
ATOM 578 N N . ASP A 1 86 ? 15.324 21.281 38.059 1.00 12.76 86 ASP A N 1
ATOM 579 C CA . ASP A 1 86 ? 14.213 20.500 38.594 1.00 15.02 86 ASP A CA 1
ATOM 580 C C . ASP A 1 86 ? 13.051 20.321 37.610 1.00 16.13 86 ASP A C 1
ATOM 581 O O . ASP A 1 86 ? 12.453 19.250 37.550 1.00 19.68 86 ASP A O 1
ATOM 586 N N . ASP A 1 87 ? 12.752 21.346 36.816 1.00 13.52 87 ASP A N 1
ATOM 587 C CA . ASP A 1 87 ? 11.636 21.244 35.876 1.00 19.08 87 ASP A CA 1
ATOM 588 C C . ASP A 1 87 ? 11.961 21.718 34.454 1.00 14.96 87 ASP A C 1
ATOM 589 O O . ASP A 1 87 ? 11.071 21.810 33.611 1.00 14.79 87 ASP A O 1
ATOM 594 N N . GLY A 1 88 ? 13.225 22.042 34.201 1.00 11.08 88 GLY A N 1
ATOM 595 C CA . GLY A 1 88 ? 13.648 22.460 32.874 1.00 10.70 88 GLY A CA 1
ATOM 596 C C . GLY A 1 88 ? 13.201 23.848 32.436 1.00 14.49 88 GLY A C 1
ATOM 597 O O . GLY A 1 88 ? 13.522 24.274 31.324 1.00 12.75 88 GLY A O 1
ATOM 598 N N . SER A 1 89 ? 12.472 24.565 33.290 1.00 15.74 89 SER A N 1
ATOM 599 C CA . SER A 1 89 ? 12.000 25.901 32.915 1.00 14.84 89 SER A CA 1
ATOM 600 C C . SER A 1 89 ? 13.146 26.895 32.756 1.00 15.15 89 SER A C 1
ATOM 601 O O . SER A 1 89 ? 14.094 26.917 33.551 1.00 14.37 89 SER A O 1
ATOM 604 N N . CYS A 1 90 ? 13.057 27.728 31.726 1.00 15.87 90 CYS A N 1
ATOM 605 C CA . CYS A 1 90 ? 14.007 28.821 31.583 1.00 13.99 90 CYS A CA 1
ATOM 606 C C . CYS A 1 90 ? 13.660 29.882 32.619 1.00 13.81 90 CYS A C 1
ATOM 607 O O . CYS A 1 90 ? 12.579 30.475 32.588 1.00 12.95 90 CYS A O 1
ATOM 610 N N . LEU A 1 91 ? 14.583 30.121 33.539 1.00 12.74 91 LEU A N 1
ATOM 611 C CA . LEU A 1 91 ? 14.334 31.070 34.617 1.00 13.51 91 LEU A CA 1
ATOM 612 C C . LEU A 1 91 ? 14.383 32.517 34.115 1.00 13.81 91 LEU A C 1
ATOM 613 O O . LEU A 1 91 ? 13.912 33.422 34.791 1.00 15.37 91 LEU A O 1
ATOM 618 N N . ASP A 1 92 ? 14.939 32.730 32.922 1.00 12.02 92 ASP A N 1
ATOM 619 C CA . ASP A 1 92 ? 15.053 34.085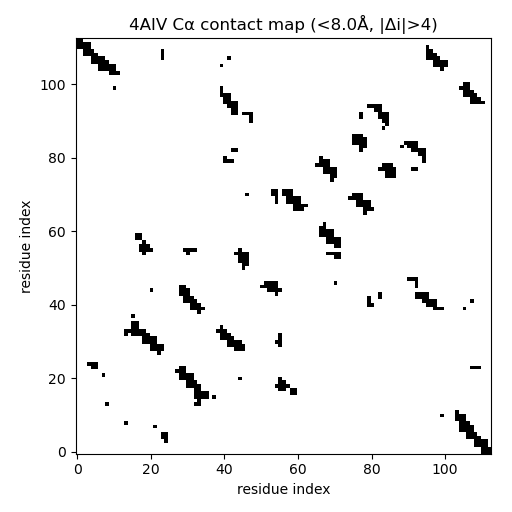 32.355 1.00 12.47 92 ASP A CA 1
ATOM 620 C C . ASP A 1 92 ? 13.915 34.434 31.387 1.00 18.65 92 ASP A C 1
ATOM 621 O O . ASP A 1 92 ? 13.699 35.605 31.071 1.00 16.87 92 ASP A O 1
ATOM 626 N N . ASP A 1 93 ? 13.211 33.412 30.903 1.00 17.47 93 ASP A N 1
ATOM 627 C CA . ASP A 1 93 ? 12.099 33.593 29.969 1.00 17.92 93 ASP A CA 1
ATOM 628 C C . ASP A 1 93 ? 11.108 32.462 30.184 1.00 19.65 93 ASP A C 1
ATOM 629 O O . ASP A 1 93 ? 11.293 31.359 29.662 1.00 18.25 93 ASP A O 1
ATOM 634 N N . PRO A 1 94 ? 10.044 32.740 30.954 1.00 23.87 94 PRO A N 1
ATOM 635 C CA . PRO A 1 94 ? 9.027 31.766 31.370 1.00 25.48 94 PRO A CA 1
ATOM 636 C C . PRO A 1 94 ? 8.370 31.010 30.211 1.00 29.03 94 PRO A C 1
ATOM 637 O O . PRO A 1 94 ? 7.840 29.916 30.431 1.00 29.01 94 PRO A O 1
ATOM 641 N N . ARG A 1 95 ? 8.423 31.571 29.004 1.00 19.15 95 ARG A N 1
ATOM 642 C CA . ARG A 1 95 ? 7.785 30.966 27.835 1.00 25.52 95 ARG A CA 1
ATOM 643 C C . ARG A 1 95 ? 8.607 29.843 27.207 1.00 25.26 95 ARG A C 1
ATOM 644 O O . ARG A 1 95 ? 8.141 29.160 26.290 1.00 22.25 95 ARG A O 1
ATOM 652 N N . VAL A 1 96 ? 9.836 29.673 27.683 1.00 24.17 96 VAL A N 1
ATOM 653 C CA . VAL A 1 96 ? 10.766 28.721 27.087 1.00 19.33 96 VAL A CA 1
ATOM 654 C C . VAL A 1 96 ? 11.165 27.688 28.142 1.00 19.73 96 VAL A C 1
ATOM 655 O O . VAL A 1 96 ? 11.157 27.982 29.334 1.00 15.40 96 VAL A O 1
ATOM 659 N N . SER A 1 97 ? 11.476 26.467 27.706 1.00 15.17 97 SER A N 1
ATOM 660 C CA . SER A 1 97 ? 11.969 25.436 28.610 1.00 14.76 97 SER A CA 1
ATOM 661 C C . SER A 1 97 ? 12.721 24.351 27.837 1.00 16.23 97 SER A C 1
ATOM 662 O O . SER A 1 97 ? 12.658 24.286 26.602 1.00 13.42 97 SER A O 1
ATOM 665 N N . VAL A 1 98 ? 13.463 23.526 28.567 1.00 12.24 98 VAL A N 1
ATOM 666 C CA . VAL A 1 98 ? 13.947 22.257 28.035 1.00 11.70 98 VAL A CA 1
ATOM 667 C C . VAL A 1 98 ? 13.198 21.150 28.751 1.00 12.59 98 VAL A C 1
ATOM 668 O O . VAL A 1 98 ? 12.697 21.364 29.867 1.00 14.10 98 VAL A O 1
ATOM 672 N N . PRO A 1 99 ? 13.114 19.962 28.125 1.00 11.56 99 PRO A N 1
ATOM 673 C CA . PRO A 1 99 ? 12.489 18.828 28.815 1.00 13.01 99 PRO A CA 1
ATOM 674 C C . PRO A 1 99 ? 13.311 18.396 30.014 1.00 11.22 99 PRO A C 1
ATOM 675 O O . PRO A 1 99 ? 14.533 18.590 30.040 1.00 11.65 99 PRO A O 1
ATOM 679 N N . VAL A 1 100 ? 12.639 17.818 31.002 1.00 10.62 100 VAL A N 1
ATOM 680 C CA . VAL A 1 100 ? 13.316 17.248 32.154 1.00 9.55 100 VAL A CA 1
ATOM 681 C C . VAL A 1 100 ? 13.028 15.755 32.145 1.00 10.81 100 VAL A C 1
ATOM 682 O O . VAL A 1 100 ? 11.942 15.332 31.753 1.00 11.25 100 VAL A O 1
ATOM 686 N N . TYR A 1 101 ? 14.019 14.955 32.523 1.00 8.63 101 TYR A N 1
ATOM 687 C CA . TYR A 1 101 ? 13.892 13.505 32.472 1.00 9.74 101 TYR A CA 1
ATOM 688 C C . TYR A 1 101 ? 14.130 12.957 33.870 1.00 9.95 101 TYR A C 1
ATOM 689 O O . TYR A 1 101 ? 15.037 13.418 34.568 1.00 9.52 101 TYR A O 1
ATOM 698 N N . PRO A 1 102 ? 13.321 11.972 34.284 1.00 13.69 102 PRO A N 1
ATOM 699 C CA . PRO A 1 102 ? 13.602 11.334 35.579 1.00 13.26 102 PRO A CA 1
ATOM 700 C C . PRO A 1 102 ? 15.029 10.789 35.603 1.00 10.63 102 PRO A C 1
ATOM 701 O O . PRO A 1 102 ? 15.513 10.216 34.618 1.00 11.15 102 PRO A O 1
ATOM 705 N N . ALA A 1 103 ? 15.710 11.004 36.719 1.00 9.86 103 ALA A N 1
ATOM 706 C CA . ALA A 1 103 ? 17.082 10.557 36.872 1.00 9.98 103 ALA A CA 1
ATOM 707 C C . ALA A 1 103 ? 17.257 10.016 38.282 1.00 13.70 103 ALA A C 1
ATOM 708 O O . ALA A 1 103 ? 16.797 10.616 39.257 1.00 13.63 103 ALA A O 1
ATOM 710 N N . ARG A 1 104 ? 17.912 8.870 38.390 1.00 11.15 104 ARG A N 1
ATOM 711 C CA . ARG A 1 104 ? 18.074 8.239 39.689 1.00 11.20 104 ARG A CA 1
ATOM 712 C C . ARG A 1 104 ? 19.463 7.644 39.858 1.00 12.34 104 ARG A C 1
ATOM 713 O O . ARG A 1 104 ? 20.200 7.439 38.879 1.00 9.30 104 ARG A O 1
ATOM 721 N N . VAL A 1 105 ? 19.824 7.393 41.114 1.00 8.48 105 VAL A N 1
ATOM 722 C CA . VAL A 1 105 ? 21.011 6.612 41.426 1.00 7.66 105 VAL A CA 1
ATOM 723 C C . VAL A 1 105 ? 20.538 5.353 42.148 1.00 8.61 105 VAL A C 1
ATOM 724 O O . VAL A 1 105 ? 19.919 5.439 43.213 1.00 11.45 105 VAL A O 1
ATOM 728 N N . THR A 1 106 ? 20.790 4.189 41.553 1.00 8.84 106 THR A N 1
ATOM 729 C CA . THR A 1 106 ? 20.361 2.921 42.143 1.00 9.80 106 THR A CA 1
ATOM 730 C C . THR A 1 106 ? 21.120 2.708 43.453 1.00 13.55 106 THR A C 1
ATOM 731 O O . THR A 1 106 ? 22.171 3.333 43.664 1.00 11.49 106 THR A O 1
ATOM 735 N N . PRO A 1 107 ? 20.610 1.822 44.336 1.00 14.31 107 PRO A N 1
ATOM 736 C CA . PRO A 1 107 ? 21.337 1.592 45.590 1.00 14.37 107 PRO A CA 1
ATOM 737 C C . PRO A 1 107 ? 22.773 1.136 45.363 1.00 14.97 107 PRO A C 1
ATOM 738 O O . PRO A 1 107 ? 23.652 1.456 46.173 1.00 18.51 107 PRO A O 1
ATOM 742 N N . GLU A 1 108 ? 23.007 0.442 44.251 1.00 15.81 108 GLU A N 1
ATOM 743 C CA . GLU A 1 108 ? 24.330 -0.082 43.913 1.00 14.21 108 GLU A CA 1
ATOM 744 C C . GLU A 1 108 ? 25.242 0.969 43.281 1.00 19.21 108 GLU A C 1
ATOM 745 O O . GLU A 1 108 ? 26.418 0.703 43.021 1.00 21.19 108 GLU A O 1
ATOM 751 N N . GLY A 1 109 ? 24.700 2.156 43.016 1.00 15.50 109 GLY A N 1
ATOM 752 C CA . GLY A 1 109 ? 25.520 3.264 42.557 1.00 11.82 109 GLY A CA 1
ATOM 753 C C . GLY A 1 109 ? 25.592 3.473 41.054 1.00 13.64 109 GLY A C 1
ATOM 754 O O . GLY A 1 109 ? 26.603 3.956 40.542 1.00 12.43 109 GLY A O 1
ATOM 755 N N . ARG A 1 110 ? 24.534 3.111 40.338 1.00 14.52 110 ARG A N 1
ATOM 756 C CA . ARG A 1 110 ? 24.474 3.372 38.900 1.00 12.30 110 ARG A CA 1
ATOM 757 C C . ARG A 1 110 ? 23.536 4.536 38.641 1.00 11.20 110 ARG A C 1
ATOM 758 O O . ARG A 1 110 ? 22.426 4.578 39.184 1.00 9.78 110 ARG A O 1
ATOM 761 N N . ILE A 1 111 ? 23.978 5.482 37.819 1.00 10.09 111 ILE A N 1
ATOM 762 C CA . ILE A 1 111 ? 23.113 6.583 37.415 1.00 8.31 111 ILE A CA 1
ATOM 763 C C . ILE A 1 111 ? 22.285 6.177 36.200 1.00 10.64 111 ILE A C 1
ATOM 764 O O . ILE A 1 111 ? 22.825 5.727 35.187 1.00 11.25 111 ILE A O 1
ATOM 769 N N . GLN A 1 112 ? 20.969 6.315 36.312 1.00 7.33 112 GLN A N 1
ATOM 770 C CA . GLN A 1 112 ? 20.089 6.057 35.181 1.00 12.10 112 GLN A CA 1
ATOM 771 C C . GLN A 1 112 ? 19.225 7.260 34.872 1.00 10.69 112 GLN A C 1
ATOM 772 O O . GLN A 1 112 ? 18.937 8.077 35.753 1.00 9.57 112 GLN A O 1
ATOM 778 N N . VAL A 1 113 ? 18.800 7.341 33.616 1.00 7.08 113 VAL A N 1
ATOM 779 C CA . VAL A 1 113 ? 17.909 8.388 33.156 1.00 7.45 113 VAL A CA 1
ATOM 780 C C . VAL A 1 113 ? 16.764 7.746 32.395 1.00 9.70 113 VAL A C 1
ATOM 781 O O . VAL A 1 113 ? 16.985 6.871 31.548 1.00 9.23 113 VAL A O 1
ATOM 785 N N . ALA A 1 114 ? 15.541 8.173 32.689 1.00 9.24 114 ALA A N 1
ATOM 786 C CA . ALA A 1 114 ? 14.381 7.593 32.030 1.00 9.70 114 ALA A CA 1
ATOM 787 C C . ALA A 1 114 ? 13.786 8.542 31.009 1.00 11.36 114 ALA A C 1
ATOM 788 O O . ALA A 1 114 ? 13.928 9.760 31.103 1.00 11.16 114 ALA A O 1
ATOM 790 N N . ARG A 1 115 ? 13.128 7.975 30.012 1.00 11.72 115 ARG A N 1
ATOM 791 C CA . ARG A 1 115 ? 12.173 8.745 29.240 1.00 14.88 115 ARG A CA 1
ATOM 792 C C . ARG A 1 115 ? 10.836 8.095 29.528 1.00 14.79 115 ARG A C 1
ATOM 793 O O . ARG A 1 115 ? 10.762 6.893 29.805 1.00 16.42 115 ARG A O 1
ATOM 801 N N . VAL A 1 116 ? 9.777 8.888 29.481 1.00 15.23 116 VAL A N 1
ATOM 802 C CA . VAL A 1 116 ? 8.455 8.381 29.782 1.00 18.25 116 VAL A CA 1
ATOM 803 C C . VAL A 1 116 ? 7.769 7.985 28.488 1.00 20.52 116 VAL A C 1
ATOM 804 O O . VAL A 1 116 ? 7.692 8.781 27.548 1.00 22.43 116 VAL A O 1
ATOM 808 N N . ALA A 1 117 ? 7.302 6.742 28.427 1.00 17.97 117 ALA A N 1
ATOM 809 C CA . ALA A 1 117 ? 6.569 6.265 27.263 1.00 23.02 117 ALA A CA 1
ATOM 810 C C . ALA A 1 117 ? 5.162 5.824 27.661 1.00 25.81 117 ALA A C 1
ATOM 811 O O . ALA A 1 117 ? 4.849 5.709 28.851 1.00 20.46 117 ALA A O 1
ATOM 813 N N . VAL A 1 118 ? 4.322 5.571 26.663 1.00 33.06 118 VAL A N 1
ATOM 814 C CA . VAL A 1 118 ? 2.953 5.117 26.905 1.00 36.05 118 VAL A CA 1
ATOM 815 C C . VAL A 1 118 ? 2.864 3.599 27.087 1.00 37.13 118 VAL A C 1
ATOM 816 O O . VAL A 1 118 ? 2.049 3.110 27.880 1.00 39.79 118 VAL A O 1
#

Secondary structure (DSSP, 8-state):
-EEEEEEEEEGGGSPTT--EEEE-TTS-EEEEEE-TTS-EEEEESB-TTT--B-GGGSEEEEETTEEEEE-TTT--EEETTT-BBSS-TT-B--EE-EEE-TTSEEEEEEEE-

Nearest PDB structures (foldseek):
  4aiv-assembly1_A  TM=1.009E+00  e=8.901E-21  Mycobacterium tuberculosis H37Rv
  3c0d-assembly3_C  TM=9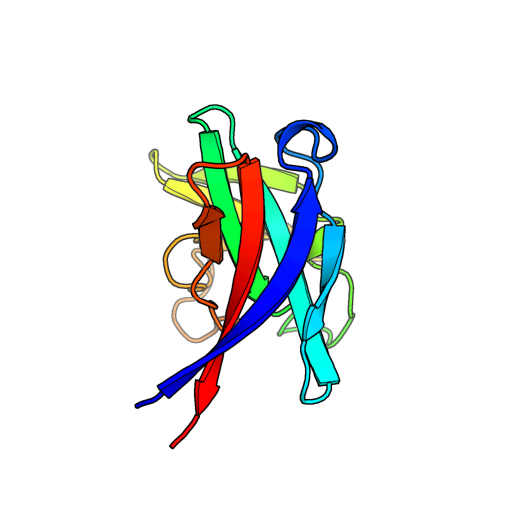.396E-01  e=2.131E-09  Vibrio parahaemolyticus RIMD 2210633
  2jo6-assembly1_A  TM=9.064E-01  e=5.174E-09  Escherichia coli
  2jza-assembly1_A  TM=8.168E-01  e=6.015E-08  Pectobacterium atrosepticum SCRI1043
  4p1b-assembly1_I  TM=8.378E-01  e=1.974E-05  Ectopseudomonas mendocina

Foldseek 3Di:
DDWDKDWAFFLVVADAFQWDWDAGPVGFIWTWHAHPVGDIWIWGQADQVPRDSHQNRFGWDDDVNFIWTAGDPVRWTAGRVAQATPVDRVDGIHTWDWDAPPVGIIMTIDDDD

GO terms:
  GO:0015514 nitrite efflux transmembrane transporter activity (F, IGI)

B-factor: mean 16.36, std 7.07, range [5.74, 60.37]

Organism: Mycobacterium tuberculosis (strain ATCC 25618 / H37Rv) (NCBI:txid83332)

InterPro domains:
  IPR012748 Rieske-like [2Fe-2S] domain, NirD-type [PF13806] (10-113)
  IPR012748 Rieske-like [2Fe-2S] domain, NirD-type [TIGR02378] (10-114)
  IPR012748 Rieske-like [2Fe-2S] domain, NirD-type [cd03529] (10-114)
  IPR017881 Nitrite reductase (NADH) small subunit [PTHR40562] (2-117)
  IPR036922 Rieske [2Fe-2S] iron-sulphur domain superfamily [G3DSA:2.102.10.10] (1-118)
  IPR036922 Rieske [2Fe-2S] iron-sulphur domain superfamily [SSF50022] (10-114)